Protein AF-A0A2G9T650-F1 (afdb_monomer)

Nearest PDB structures (foldseek):
  7pnv-assembly1_U  TM=9.263E-01  e=3.849E-02  Mus musculus
  7pnu-assembly1_U  TM=9.366E-01  e=4.409E-02  Mus musculus
  8qrk-assembly1_U  TM=9.218E-01  e=8.699E-02  Homo sapiens
  5aj4-assembly1_Ad  TM=8.386E-01  e=3.360E-02  Sus scrofa
  8ir3-assembly1_T  TM=2.720E-01  e=3.652E+00  Homo sapiens

Mean predicted aligned error: 17.11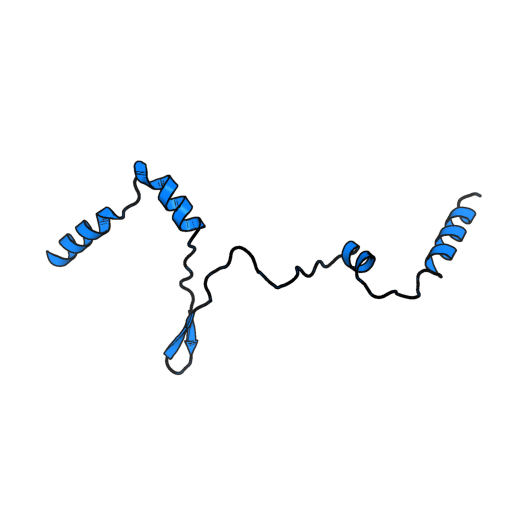 Å

Secondary structure (DSSP, 8-state):
-HHHHHHHHHHGGG---TTTHHHHHHHHHHS-----EEE-TT--EEEPPPPPSS-TTS-----SHHHHHHHS---TTHHHHHHHHHHHHHHTT-

Sequence (94 aa):
LLFKVRDAISRSRDFVNEENLEAKILEALEHPKVYDFAIDRQGKKYYDPAPVKYQEGVPTRQKGRLFDRTLGVPKASELEEDKHSEELSEASKI

Structure (mmCIF, N/CA/C/O backbone):
data_AF-A0A2G9T650-F1
#
_entry.id   AF-A0A2G9T650-F1
#
loop_
_atom_site.group_PDB
_atom_site.id
_atom_site.type_symbol
_atom_site.label_atom_id
_atom_site.label_alt_id
_atom_site.label_comp_id
_atom_site.label_asym_id
_atom_site.label_entity_id
_atom_site.label_seq_id
_atom_site.pdbx_PDB_ins_code
_atom_site.Cartn_x
_atom_site.Cartn_y
_atom_site.Cartn_z
_atom_site.occupancy
_atom_site.B_iso_or_equiv
_atom_site.auth_seq_id
_atom_site.auth_comp_id
_atom_site.auth_asym_id
_atom_site.auth_atom_id
_atom_site.pdbx_PDB_model_num
ATOM 1 N N . LEU A 1 1 ? 21.110 19.257 -4.539 1.00 63.69 1 LEU A N 1
ATOM 2 C CA . LEU A 1 1 ? 20.662 19.208 -3.123 1.00 63.69 1 LEU A CA 1
ATOM 3 C C . LEU A 1 1 ? 19.239 19.742 -2.937 1.00 63.69 1 LEU A C 1
ATOM 5 O O . LEU A 1 1 ? 18.429 19.013 -2.388 1.00 63.69 1 LEU A O 1
ATOM 9 N N . LEU A 1 2 ? 18.896 20.924 -3.468 1.00 78.56 2 LEU A N 1
ATOM 10 C CA . LEU A 1 2 ? 17.551 21.527 -3.355 1.00 78.56 2 LEU A CA 1
ATOM 11 C C . LEU A 1 2 ? 16.381 20.640 -3.832 1.00 78.56 2 LEU A C 1
ATOM 13 O O . LEU A 1 2 ? 15.336 20.632 -3.193 1.00 78.56 2 LEU A O 1
ATOM 17 N N . PHE A 1 3 ? 16.557 19.866 -4.907 1.00 87.12 3 PHE A N 1
ATOM 18 C CA . PHE A 1 3 ? 15.522 18.953 -5.419 1.00 87.12 3 PHE A CA 1
ATOM 19 C C . PHE A 1 3 ? 15.139 17.867 -4.400 1.00 87.12 3 PHE A C 1
ATOM 21 O O . PHE A 1 3 ? 13.973 17.716 -4.063 1.00 87.12 3 PHE A O 1
ATOM 28 N N . LYS A 1 4 ? 16.135 17.207 -3.792 1.00 90.88 4 LYS A N 1
ATOM 29 C CA . LYS A 1 4 ? 15.907 16.168 -2.772 1.00 90.88 4 LYS A CA 1
ATOM 30 C C . LYS A 1 4 ? 15.173 16.701 -1.539 1.00 90.88 4 LYS A C 1
ATOM 32 O O . LYS A 1 4 ? 14.374 15.983 -0.950 1.00 90.88 4 LYS A O 1
ATOM 37 N N . VAL A 1 5 ? 15.454 17.947 -1.150 1.00 93.81 5 VAL A N 1
ATOM 38 C CA . VAL A 1 5 ? 14.784 18.597 -0.014 1.00 93.81 5 VAL A CA 1
ATOM 39 C C . VAL A 1 5 ? 13.315 18.860 -0.344 1.00 93.81 5 VAL A C 1
ATOM 41 O O . VAL A 1 5 ? 12.448 18.557 0.468 1.00 93.81 5 VAL A O 1
ATOM 44 N N . ARG A 1 6 ? 13.017 19.349 -1.553 1.00 94.06 6 ARG A N 1
ATOM 45 C CA . ARG A 1 6 ? 11.633 19.567 -2.003 1.00 94.06 6 ARG A CA 1
ATOM 46 C C . ARG A 1 6 ? 10.836 18.262 -2.067 1.00 94.06 6 ARG A C 1
ATOM 48 O O . ARG A 1 6 ? 9.723 18.225 -1.555 1.00 94.06 6 ARG A O 1
ATOM 55 N N . ASP A 1 7 ? 11.434 17.191 -2.583 1.00 94.50 7 ASP A N 1
ATOM 56 C CA . ASP A 1 7 ? 10.795 15.867 -2.655 1.00 94.50 7 ASP A CA 1
ATOM 57 C C . ASP A 1 7 ? 10.578 15.216 -1.282 1.00 94.50 7 ASP A C 1
ATOM 59 O O . ASP A 1 7 ? 9.712 14.360 -1.101 1.00 94.50 7 ASP A O 1
ATOM 63 N N . ALA A 1 8 ? 11.412 15.544 -0.295 1.00 92.38 8 ALA A N 1
ATOM 64 C CA . ALA A 1 8 ? 11.202 15.087 1.074 1.00 92.38 8 ALA A CA 1
ATOM 65 C C . ALA A 1 8 ? 10.019 15.825 1.720 1.00 92.38 8 ALA A C 1
ATOM 67 O O . ALA A 1 8 ? 9.180 15.185 2.347 1.00 92.38 8 ALA A O 1
ATOM 68 N N . ILE A 1 9 ? 9.915 17.142 1.502 1.00 93.06 9 ILE A N 1
ATOM 69 C CA . ILE A 1 9 ? 8.806 17.971 2.002 1.00 93.06 9 ILE A CA 1
ATOM 70 C C . ILE A 1 9 ? 7.474 17.570 1.354 1.00 93.06 9 ILE A C 1
ATOM 72 O O . ILE A 1 9 ? 6.434 17.604 2.007 1.00 93.06 9 ILE A O 1
ATOM 76 N N . SER A 1 10 ? 7.471 17.177 0.077 1.00 93.62 10 SER A N 1
ATOM 77 C CA . SER A 1 10 ? 6.242 16.684 -0.551 1.00 93.62 10 SER A CA 1
ATOM 78 C C . SER A 1 10 ? 5.785 15.360 0.068 1.00 93.62 10 SER A C 1
ATOM 80 O O . SER A 1 10 ? 4.606 15.225 0.373 1.00 93.62 10 SER A O 1
ATOM 82 N N . ARG A 1 11 ? 6.712 14.424 0.324 1.00 92.62 11 ARG A N 1
ATOM 83 C CA . ARG A 1 11 ? 6.414 13.114 0.934 1.00 92.62 11 ARG A CA 1
ATOM 84 C C . ARG A 1 11 ? 6.034 13.186 2.409 1.00 92.62 11 ARG A C 1
ATOM 86 O O . ARG A 1 11 ? 5.305 12.320 2.876 1.00 92.62 11 ARG A O 1
ATOM 93 N N . SER A 1 12 ? 6.497 14.198 3.144 1.00 92.44 12 SER A N 1
ATOM 94 C CA . SER A 1 12 ? 6.172 14.324 4.570 1.00 92.44 12 SER A CA 1
ATOM 95 C C . SER A 1 12 ? 4.688 14.579 4.832 1.00 92.44 12 SER A C 1
ATOM 97 O O . SER A 1 12 ? 4.234 14.390 5.953 1.00 92.44 12 SER A O 1
ATOM 99 N N . ARG A 1 13 ? 3.927 15.002 3.814 1.00 90.88 13 ARG A N 1
ATOM 100 C CA . ARG A 1 13 ? 2.469 15.173 3.907 1.00 90.88 13 ARG A CA 1
ATOM 101 C C . ARG A 1 13 ? 1.725 13.852 4.095 1.00 90.88 13 ARG A C 1
ATOM 103 O O . ARG A 1 13 ? 0.663 13.855 4.700 1.00 90.88 13 ARG A O 1
ATOM 110 N N . ASP A 1 14 ? 2.302 12.751 3.622 1.00 91.50 14 ASP A N 1
ATOM 111 C CA . ASP A 1 14 ? 1.697 11.419 3.693 1.00 91.50 14 ASP A CA 1
ATOM 112 C C . ASP A 1 14 ? 2.158 10.635 4.933 1.00 91.50 14 ASP A C 1
ATOM 114 O O . ASP A 1 14 ? 1.908 9.433 5.048 1.00 91.50 14 ASP A O 1
ATOM 118 N N . PHE A 1 15 ? 2.884 11.283 5.850 1.00 95.81 15 PHE A N 1
ATOM 119 C CA . PHE A 1 15 ? 3.383 10.630 7.053 1.00 95.81 15 PHE A CA 1
ATOM 120 C C . PHE A 1 15 ? 2.258 10.316 8.032 1.00 95.81 15 PHE A C 1
ATOM 122 O O . PHE A 1 15 ? 1.259 11.029 8.146 1.00 95.81 15 PHE A O 1
ATOM 129 N N . VAL A 1 16 ? 2.460 9.224 8.762 1.00 96.50 16 VAL A N 1
ATOM 130 C CA . VAL A 1 16 ? 1.557 8.818 9.830 1.00 96.50 16 VAL A CA 1
ATOM 131 C C . VAL A 1 16 ? 1.784 9.727 11.039 1.00 96.50 16 VAL A C 1
ATOM 133 O O . VAL A 1 16 ? 2.925 9.938 11.453 1.00 96.50 16 VAL A O 1
ATOM 136 N N . ASN A 1 17 ? 0.704 10.271 11.586 1.00 96.44 17 ASN A N 1
ATOM 137 C CA . ASN A 1 17 ? 0.663 11.084 12.794 1.00 96.44 17 ASN A CA 1
ATOM 138 C C . ASN A 1 17 ? -0.447 10.570 13.729 1.00 96.44 17 ASN A C 1
ATOM 140 O O . ASN A 1 17 ? -1.193 9.660 13.377 1.00 96.44 17 ASN A O 1
ATOM 144 N N . GLU A 1 18 ? -0.553 11.138 14.930 1.00 97.00 18 GLU A N 1
ATOM 145 C CA . GLU A 1 18 ? -1.539 10.697 15.931 1.00 97.00 18 GLU A CA 1
ATOM 146 C C . GLU A 1 18 ? -2.986 10.819 15.429 1.00 97.00 18 GLU A C 1
ATOM 148 O O . GLU A 1 18 ? -3.821 9.977 15.743 1.00 97.00 18 GLU A O 1
ATOM 153 N N . GLU A 1 19 ? -3.267 11.818 14.591 1.00 97.06 19 GLU A N 1
ATOM 154 C CA . GLU A 1 19 ? -4.603 12.083 14.050 1.00 97.06 19 GLU A CA 1
ATOM 155 C C . GLU A 1 19 ? -5.023 11.081 12.960 1.00 97.06 19 GLU A C 1
ATOM 157 O O . GLU A 1 19 ? -6.207 10.778 12.829 1.00 97.06 19 GLU A O 1
ATOM 162 N N . ASN A 1 20 ? -4.077 10.566 12.162 1.00 95.31 20 ASN A N 1
ATOM 163 C CA . ASN A 1 20 ? -4.361 9.683 11.023 1.00 95.31 20 ASN A CA 1
ATOM 164 C C . ASN A 1 20 ? -3.990 8.208 11.259 1.00 95.31 20 ASN A C 1
ATOM 166 O O . ASN A 1 20 ? -4.213 7.377 10.373 1.00 95.31 20 ASN A O 1
ATOM 170 N N . LEU A 1 21 ? -3.447 7.878 12.436 1.00 96.38 21 LEU A N 1
ATOM 171 C CA . LEU A 1 21 ? -2.916 6.556 12.766 1.00 96.38 21 LEU A CA 1
ATOM 172 C C . LEU A 1 21 ? -3.952 5.445 12.571 1.00 96.38 21 LEU A C 1
ATOM 174 O O . LEU A 1 21 ? -3.690 4.476 11.860 1.00 96.38 21 LEU A O 1
ATOM 178 N N . GLU A 1 22 ? -5.132 5.590 13.173 1.00 96.81 22 GLU A N 1
ATOM 179 C CA . GLU A 1 22 ? -6.180 4.564 13.117 1.00 96.81 22 GLU A CA 1
ATOM 180 C C . GLU A 1 22 ? -6.677 4.337 11.687 1.00 96.81 22 GLU A C 1
ATOM 182 O O . GLU A 1 22 ? -6.775 3.196 11.230 1.00 96.81 22 GLU A O 1
ATOM 187 N N . ALA A 1 23 ? -6.910 5.421 10.943 1.00 96.00 23 ALA A N 1
ATOM 188 C CA . ALA A 1 23 ? -7.335 5.349 9.549 1.00 96.00 23 ALA A CA 1
ATOM 189 C C . ALA A 1 23 ? -6.287 4.640 8.673 1.00 96.00 23 ALA A C 1
ATOM 191 O O . ALA A 1 23 ? -6.637 3.790 7.854 1.00 96.00 23 ALA A O 1
ATOM 192 N N . LYS A 1 24 ? -4.996 4.931 8.884 1.00 95.06 24 LYS A N 1
ATOM 193 C CA . LYS A 1 24 ? -3.889 4.296 8.153 1.00 95.06 24 LYS A CA 1
ATOM 194 C C . LYS A 1 24 ? -3.731 2.812 8.482 1.00 95.06 24 LYS A C 1
ATOM 196 O O . LYS A 1 24 ? -3.385 2.033 7.595 1.00 95.06 24 LYS A O 1
ATOM 201 N N . ILE A 1 25 ? -4.001 2.407 9.723 1.00 94.19 25 ILE A N 1
ATOM 202 C CA . ILE A 1 25 ? -4.001 0.991 10.114 1.00 94.19 25 ILE A CA 1
ATOM 203 C C . ILE A 1 25 ? -5.127 0.241 9.394 1.00 94.19 25 ILE A C 1
ATOM 205 O O . ILE A 1 25 ? -4.873 -0.814 8.813 1.00 94.19 25 ILE A O 1
ATOM 209 N N . LEU A 1 26 ? -6.348 0.783 9.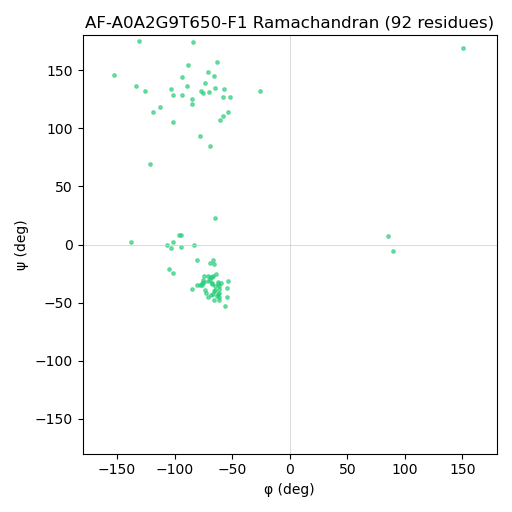388 1.00 94.62 26 LEU A N 1
ATOM 210 C CA . LEU A 1 26 ? -7.481 0.160 8.694 1.00 94.62 26 LEU A CA 1
ATOM 211 C C . LEU A 1 26 ? -7.230 0.051 7.185 1.00 94.62 26 LEU A C 1
ATOM 213 O O . LEU A 1 26 ? -7.396 -1.030 6.622 1.00 94.62 26 LEU A O 1
ATOM 217 N N . GLU A 1 27 ? -6.732 1.120 6.557 1.00 92.50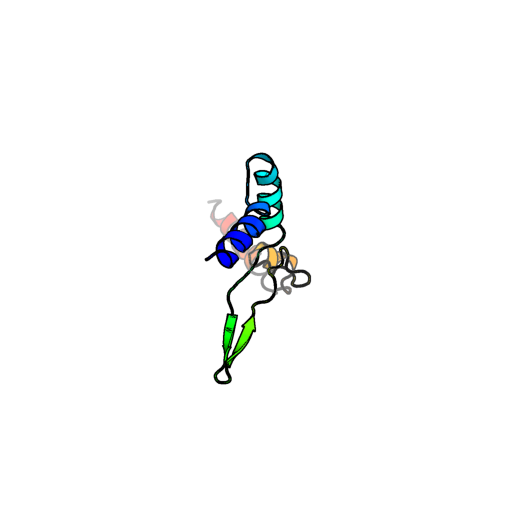 27 GLU A N 1
ATOM 218 C CA . GLU A 1 27 ? -6.343 1.132 5.140 1.00 92.50 27 GLU A CA 1
ATOM 219 C C . GLU A 1 27 ? -5.343 0.006 4.820 1.00 92.50 27 GLU A C 1
ATOM 221 O O . GLU A 1 27 ? -5.515 -0.735 3.851 1.00 92.50 27 GLU A O 1
ATOM 226 N N . ALA A 1 28 ? -4.322 -0.177 5.664 1.00 90.44 28 ALA A N 1
ATOM 227 C CA . ALA A 1 28 ? -3.305 -1.208 5.472 1.00 90.44 28 ALA A CA 1
ATOM 228 C C . ALA A 1 28 ? -3.853 -2.640 5.622 1.00 90.44 28 ALA A C 1
ATOM 230 O O . ALA A 1 28 ? -3.388 -3.553 4.938 1.00 90.44 28 ALA A O 1
ATOM 231 N N . LEU A 1 29 ? -4.840 -2.845 6.500 1.00 88.38 29 LEU A N 1
ATOM 232 C CA . LEU A 1 29 ? -5.505 -4.139 6.686 1.00 88.38 29 LEU A CA 1
ATOM 233 C C . LEU A 1 29 ? -6.480 -4.466 5.547 1.00 88.38 29 LEU A C 1
ATOM 235 O O . LEU A 1 29 ? -6.712 -5.637 5.235 1.00 88.38 29 LEU A O 1
ATOM 239 N N . GLU A 1 30 ? -7.079 -3.450 4.932 1.00 89.25 30 GLU A N 1
ATOM 240 C CA . GLU A 1 30 ? -7.986 -3.617 3.796 1.00 89.25 30 GLU A CA 1
ATOM 241 C C . GLU A 1 30 ? -7.250 -3.814 2.474 1.00 89.25 30 GLU A C 1
ATOM 243 O O . GLU A 1 30 ? -7.699 -4.609 1.645 1.00 89.25 30 GLU A O 1
ATOM 248 N N . HIS A 1 31 ? -6.102 -3.157 2.304 1.00 88.38 31 HIS A N 1
ATOM 249 C CA . HIS A 1 31 ? -5.323 -3.165 1.071 1.00 88.38 31 HIS A CA 1
ATOM 250 C C . HIS A 1 31 ? -3.896 -3.697 1.289 1.00 88.38 31 HIS A C 1
ATOM 252 O O . HIS A 1 31 ? -2.922 -2.944 1.171 1.00 88.38 31 HIS A O 1
ATOM 258 N N . PRO A 1 32 ? -3.731 -5.006 1.567 1.00 87.12 32 PRO A N 1
ATOM 259 C CA . PRO A 1 32 ? -2.412 -5.604 1.700 1.00 87.12 32 PRO A CA 1
ATOM 260 C C . PRO A 1 32 ? -1.664 -5.550 0.364 1.00 87.12 32 PRO A C 1
ATOM 262 O O . PRO A 1 32 ? -2.202 -5.893 -0.691 1.00 87.12 32 PRO A O 1
ATOM 265 N N . LYS A 1 33 ? -0.392 -5.152 0.408 1.00 85.94 33 LYS A N 1
ATOM 266 C CA . LYS A 1 33 ? 0.463 -5.055 -0.777 1.00 85.94 33 LYS A CA 1
ATOM 267 C C . LYS A 1 33 ? 1.576 -6.095 -0.726 1.00 85.94 33 LYS A C 1
ATOM 269 O O . LYS A 1 33 ? 2.417 -6.057 0.167 1.00 85.94 33 LYS A O 1
ATOM 274 N N . VAL A 1 34 ? 1.583 -6.995 -1.706 1.00 85.94 34 VAL A N 1
ATOM 275 C CA . VAL A 1 34 ? 2.626 -8.012 -1.896 1.00 85.94 34 VAL A CA 1
ATOM 276 C C . VAL A 1 34 ? 3.668 -7.466 -2.865 1.00 85.94 34 VAL A C 1
ATOM 278 O O . VAL A 1 34 ? 3.326 -6.951 -3.930 1.00 85.94 34 VAL A O 1
ATOM 281 N N . TYR A 1 35 ? 4.939 -7.534 -2.476 1.00 87.12 35 TYR A N 1
ATOM 282 C CA . TYR A 1 35 ? 6.064 -7.076 -3.299 1.00 87.12 35 TYR A CA 1
ATOM 283 C C . TYR A 1 35 ? 6.824 -8.222 -3.965 1.00 87.12 35 TYR A C 1
ATOM 285 O O . TYR A 1 35 ? 7.752 -7.961 -4.730 1.00 87.12 35 TYR A O 1
ATOM 293 N N . ASP A 1 36 ? 6.433 -9.461 -3.687 1.00 87.88 36 ASP A N 1
ATOM 294 C CA . ASP A 1 36 ? 7.085 -10.650 -4.209 1.00 87.88 36 ASP A CA 1
ATOM 295 C C . ASP A 1 36 ? 6.754 -10.842 -5.692 1.00 87.88 36 ASP A C 1
ATOM 297 O O . ASP A 1 36 ? 5.636 -10.601 -6.159 1.00 87.88 36 ASP A O 1
ATOM 301 N N . PHE A 1 37 ? 7.768 -11.234 -6.461 1.00 92.31 37 PHE A N 1
ATOM 302 C CA . PHE A 1 37 ? 7.622 -11.584 -7.866 1.00 92.31 37 PHE A CA 1
ATOM 303 C C . PHE A 1 37 ? 8.697 -12.587 -8.282 1.00 92.31 37 PHE A C 1
ATOM 305 O O . PHE A 1 37 ? 9.843 -12.524 -7.835 1.00 92.31 37 PHE A O 1
ATOM 312 N N . ALA A 1 38 ? 8.338 -13.484 -9.193 1.00 92.50 38 ALA A N 1
ATOM 313 C CA . ALA A 1 38 ? 9.286 -14.342 -9.888 1.00 92.50 38 ALA A CA 1
ATOM 314 C C . ALA A 1 38 ? 9.813 -13.647 -11.153 1.00 92.50 38 ALA A C 1
ATOM 316 O O . ALA A 1 38 ? 9.146 -12.786 -11.731 1.00 92.50 38 ALA A O 1
ATOM 317 N N . ILE A 1 39 ? 11.008 -14.028 -11.606 1.00 95.12 39 ILE A N 1
ATOM 318 C CA . ILE A 1 39 ? 11.610 -13.537 -12.853 1.00 95.12 39 ILE A CA 1
ATOM 319 C C . ILE A 1 39 ? 11.990 -14.742 -13.711 1.00 95.12 39 ILE A C 1
ATOM 321 O O . ILE A 1 39 ? 12.620 -15.675 -13.213 1.00 95.12 39 ILE A O 1
ATOM 325 N N . ASP A 1 40 ? 11.628 -14.730 -14.994 1.00 94.75 40 ASP A N 1
ATOM 326 C CA . ASP A 1 40 ? 12.090 -15.752 -15.936 1.00 94.75 40 ASP A CA 1
ATOM 327 C C . ASP A 1 40 ? 13.476 -15.440 -16.533 1.00 94.75 40 ASP A C 1
ATOM 329 O O . ASP A 1 40 ? 14.066 -14.379 -16.331 1.00 94.75 40 ASP A O 1
ATOM 333 N N . ARG A 1 41 ? 14.020 -16.380 -17.315 1.00 94.00 41 ARG A N 1
ATOM 334 C CA . ARG A 1 41 ? 15.339 -16.228 -17.961 1.00 94.00 41 ARG A CA 1
ATOM 335 C C . ARG A 1 41 ? 15.376 -15.123 -19.027 1.00 94.00 41 ARG A C 1
ATOM 337 O O . ARG A 1 41 ? 16.462 -14.757 -19.463 1.00 94.00 41 ARG A O 1
ATOM 344 N N . GLN A 1 42 ? 14.218 -14.621 -19.455 1.00 95.19 42 GLN A N 1
ATOM 345 C CA . GLN A 1 42 ? 14.077 -13.503 -20.392 1.00 95.19 42 GLN A CA 1
ATOM 346 C C . GLN A 1 42 ? 13.913 -12.161 -19.654 1.00 95.19 42 GLN A C 1
ATOM 348 O O . GLN A 1 4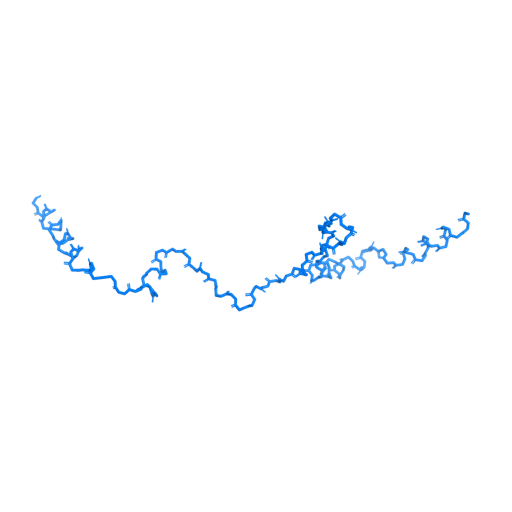2 ? 13.840 -11.114 -20.293 1.00 95.19 42 GLN A O 1
ATOM 353 N N . GLY A 1 43 ? 13.883 -12.177 -18.315 1.00 92.94 43 GLY A N 1
ATOM 354 C CA . GLY A 1 43 ? 13.739 -10.994 -17.470 1.00 92.94 43 GLY A CA 1
ATOM 355 C C . GLY A 1 43 ? 12.291 -10.553 -17.236 1.00 92.94 43 GLY A C 1
ATOM 356 O O . GL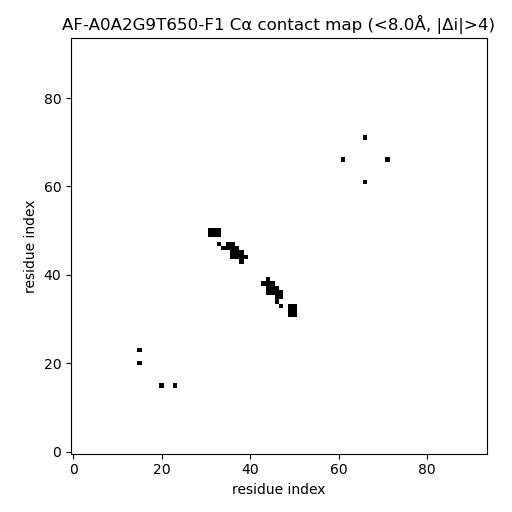Y A 1 43 ? 12.071 -9.492 -16.648 1.00 92.94 43 GLY A O 1
ATOM 357 N N . LYS A 1 44 ? 11.290 -11.329 -17.668 1.00 94.12 44 LYS A N 1
ATOM 358 C CA . LYS A 1 44 ? 9.880 -11.006 -17.441 1.00 94.12 44 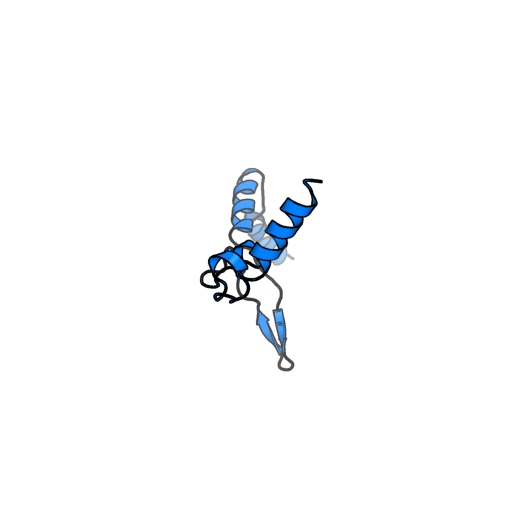LYS A CA 1
ATOM 359 C C . LYS A 1 44 ? 9.493 -11.336 -16.003 1.00 94.12 44 LYS A C 1
ATOM 361 O O . LYS A 1 44 ? 9.786 -12.416 -15.491 1.00 94.12 44 LYS A O 1
ATOM 366 N N . LYS A 1 45 ? 8.821 -10.375 -15.368 1.00 93.50 45 LYS A N 1
ATOM 367 C CA . LYS A 1 45 ? 8.351 -10.465 -13.984 1.00 93.50 45 LYS A CA 1
ATOM 368 C C . LYS A 1 45 ? 6.953 -11.071 -13.927 1.00 93.50 45 LYS A C 1
ATOM 370 O O . LYS A 1 45 ? 6.080 -10.681 -14.704 1.00 93.50 45 LYS A O 1
ATOM 375 N N . TYR A 1 46 ? 6.749 -11.973 -12.980 1.00 89.56 46 TYR A N 1
ATOM 376 C CA . TYR A 1 46 ? 5.466 -12.583 -12.656 1.00 89.56 46 TYR A CA 1
ATOM 377 C C . TYR A 1 46 ? 5.141 -12.229 -11.214 1.00 89.56 46 TYR A C 1
ATOM 379 O O . TYR A 1 46 ? 5.870 -12.618 -10.307 1.00 89.56 46 TYR A O 1
ATOM 387 N N . TYR A 1 47 ? 4.086 -11.447 -11.028 1.00 88.50 47 TYR A N 1
ATOM 388 C CA . TYR A 1 47 ? 3.629 -11.009 -9.717 1.00 88.50 47 TYR A CA 1
ATOM 389 C C . TYR A 1 47 ? 2.568 -11.967 -9.203 1.00 88.50 47 TYR A C 1
ATOM 391 O O . TYR A 1 47 ? 1.740 -12.445 -9.986 1.00 88.50 47 TYR A O 1
ATOM 399 N N . ASP A 1 48 ? 2.572 -12.198 -7.897 1.00 82.62 48 ASP A N 1
ATOM 400 C CA . ASP A 1 48 ? 1.473 -12.908 -7.264 1.00 82.62 48 ASP A CA 1
ATOM 401 C C . ASP A 1 48 ? 0.181 -12.079 -7.364 1.00 82.62 48 ASP A C 1
ATOM 403 O O . ASP A 1 48 ? 0.220 -10.840 -7.335 1.00 82.62 48 ASP A O 1
ATOM 407 N N . PRO A 1 49 ? -0.982 -12.735 -7.524 1.00 81.88 49 PRO A N 1
ATOM 408 C CA . PRO A 1 49 ? -2.259 -12.039 -7.530 1.00 81.88 49 PRO A CA 1
ATOM 409 C C . PRO A 1 49 ? -2.518 -11.361 -6.178 1.00 81.88 49 PRO A C 1
ATOM 411 O O . PRO A 1 49 ? -1.986 -11.767 -5.144 1.00 81.88 49 PRO A O 1
ATOM 414 N N . ALA A 1 50 ? -3.367 -10.330 -6.183 1.00 78.19 50 ALA A N 1
ATOM 415 C CA . ALA A 1 50 ? -3.719 -9.614 -4.962 1.00 78.19 50 ALA A CA 1
ATOM 416 C C . ALA A 1 50 ? -4.299 -10.582 -3.907 1.00 78.19 50 ALA A C 1
ATOM 418 O O . ALA A 1 50 ? -5.162 -11.396 -4.251 1.00 78.19 50 ALA A O 1
ATOM 419 N N . PRO A 1 51 ? -3.864 -10.502 -2.634 1.00 74.81 51 PRO A N 1
ATOM 420 C CA . PRO A 1 51 ? -4.416 -11.331 -1.571 1.00 74.81 51 PRO A CA 1
ATOM 421 C C . PRO A 1 51 ? -5.922 -11.103 -1.440 1.00 74.81 51 PRO A C 1
ATOM 423 O O . PRO A 1 51 ? -6.374 -9.969 -1.283 1.00 74.81 51 PRO A O 1
ATOM 426 N N . VAL A 1 52 ? -6.701 -12.181 -1.479 1.00 71.19 52 VAL A N 1
ATOM 427 C CA . VAL A 1 52 ? -8.156 -12.121 -1.304 1.00 71.19 52 VAL A CA 1
ATOM 428 C C . VAL A 1 52 ? -8.502 -12.585 0.108 1.00 71.19 52 VAL A C 1
ATOM 430 O O . VAL A 1 52 ? -8.001 -13.612 0.561 1.00 71.19 52 VAL A O 1
ATOM 433 N N . LYS A 1 53 ? -9.370 -11.839 0.807 1.00 66.44 53 LYS A N 1
ATOM 434 C CA . LYS A 1 53 ? -9.815 -12.178 2.174 1.00 66.44 53 LYS A CA 1
ATOM 435 C C . LYS A 1 53 ? -10.569 -13.516 2.237 1.00 66.44 53 LYS A C 1
ATOM 437 O O . LYS A 1 53 ? -10.453 -14.228 3.229 1.00 66.44 53 LYS A O 1
ATOM 442 N N . TYR A 1 54 ? -11.302 -13.867 1.179 1.00 66.50 54 TYR A N 1
ATOM 443 C CA . TYR A 1 54 ? -12.067 -15.110 1.065 1.00 66.50 54 TYR A CA 1
ATOM 444 C C . TYR A 1 54 ? -11.811 -15.762 -0.297 1.00 66.50 54 TYR A C 1
ATOM 446 O O . TYR A 1 54 ? -11.823 -15.085 -1.321 1.00 66.50 54 TYR A O 1
ATOM 454 N N . GLN A 1 55 ? -11.600 -17.078 -0.333 1.00 64.19 55 GLN A N 1
ATOM 455 C CA . GLN A 1 55 ? -11.624 -17.821 -1.594 1.00 64.19 55 GLN A CA 1
ATOM 456 C C . GLN A 1 55 ? -13.083 -18.032 -2.005 1.00 64.19 55 GLN A C 1
ATOM 458 O O . GLN A 1 55 ? -13.731 -18.980 -1.565 1.00 64.19 55 GLN A O 1
ATOM 463 N N . GLU A 1 56 ? -13.626 -17.135 -2.823 1.00 62.38 56 GLU A N 1
ATOM 464 C CA . GLU A 1 56 ? -14.949 -17.337 -3.411 1.00 62.38 56 GLU A CA 1
ATOM 465 C C . GLU A 1 56 ? -14.892 -18.468 -4.452 1.00 62.38 56 GLU A C 1
ATOM 467 O O . GLU A 1 56 ? -14.011 -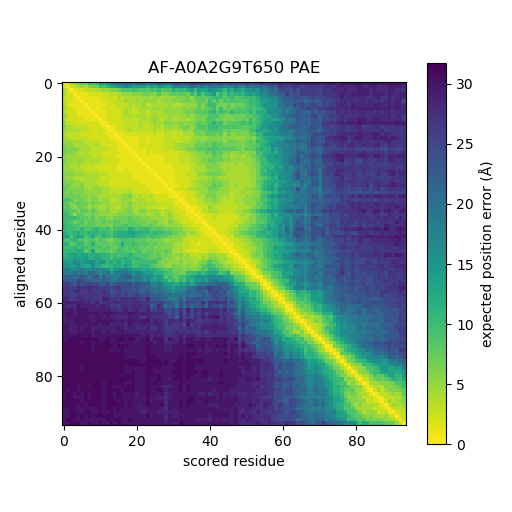18.508 -5.310 1.00 62.38 56 GLU A O 1
ATOM 472 N N . GLY A 1 57 ? -15.825 -19.419 -4.365 1.00 62.16 57 GLY A N 1
ATOM 473 C CA . GLY A 1 57 ? -16.016 -20.455 -5.387 1.00 62.16 57 GLY A CA 1
ATOM 474 C C . GLY A 1 57 ? -15.211 -21.749 -5.224 1.00 62.16 57 GLY A C 1
ATOM 475 O O . GLY A 1 57 ? -15.470 -22.694 -5.968 1.00 62.16 57 GLY A O 1
ATOM 476 N N . VAL A 1 58 ? -14.302 -21.861 -4.248 1.00 60.81 58 VAL A N 1
ATOM 477 C CA . VAL A 1 58 ? -13.723 -23.160 -3.862 1.00 60.81 58 VAL A CA 1
ATOM 478 C C . VAL A 1 58 ? -14.431 -23.623 -2.592 1.00 60.81 58 VAL A C 1
ATOM 480 O O . VAL A 1 58 ? -14.162 -23.068 -1.526 1.00 60.81 58 VAL A O 1
ATOM 483 N N . PRO A 1 59 ? -15.343 -24.616 -2.665 1.00 63.91 59 PRO A N 1
ATOM 484 C CA . PRO A 1 59 ? -15.934 -25.193 -1.469 1.00 63.91 59 PRO A CA 1
ATOM 485 C C . PRO A 1 59 ? -14.807 -25.606 -0.533 1.00 63.91 59 PRO A C 1
ATOM 487 O O . PRO A 1 59 ? -13.880 -26.314 -0.946 1.00 63.91 59 PRO A O 1
ATOM 490 N N . THR A 1 60 ? -14.867 -25.152 0.717 1.00 62.28 60 THR A N 1
ATOM 491 C CA . THR A 1 60 ? -13.947 -25.619 1.746 1.00 62.28 60 THR A CA 1
ATOM 492 C C . THR A 1 60 ? -14.026 -27.139 1.751 1.00 62.28 60 THR A C 1
ATOM 494 O O . THR A 1 60 ? -15.070 -27.729 2.026 1.00 62.28 60 THR A O 1
ATOM 497 N N . ARG A 1 61 ? -12.926 -27.804 1.379 1.00 63.56 61 ARG A N 1
ATOM 498 C CA . ARG A 1 61 ? -12.827 -29.255 1.524 1.00 63.56 61 ARG A CA 1
ATOM 499 C C . ARG A 1 61 ? -12.744 -29.532 3.015 1.00 63.56 61 ARG A C 1
ATOM 501 O O . ARG A 1 61 ? -11.650 -29.626 3.567 1.00 63.56 61 ARG A O 1
ATOM 508 N N . GLN A 1 62 ? -13.895 -29.605 3.674 1.00 66.69 62 GLN A N 1
ATOM 509 C CA . GLN A 1 62 ? -13.982 -30.051 5.049 1.00 66.69 62 GLN A CA 1
ATOM 510 C C . GLN A 1 62 ? -13.440 -31.482 5.066 1.00 66.69 62 GLN A C 1
ATOM 512 O O . GLN A 1 62 ? -14.043 -32.392 4.514 1.00 66.69 62 GLN A O 1
ATOM 517 N N . LYS A 1 63 ? -12.243 -31.682 5.614 1.00 69.06 63 LYS A N 1
ATOM 518 C CA . LYS A 1 63 ? -11.699 -33.019 5.851 1.00 69.06 63 LYS A CA 1
ATOM 519 C C . LYS A 1 63 ? -11.888 -33.348 7.323 1.00 69.06 63 LYS A C 1
ATOM 521 O O . LYS A 1 63 ? -11.529 -32.550 8.182 1.00 69.06 63 LYS A O 1
ATOM 526 N N . GLY A 1 64 ? -12.464 -34.512 7.606 1.00 63.72 64 GLY A N 1
ATOM 527 C CA . GLY A 1 64 ? -12.708 -34.993 8.964 1.00 63.72 64 GLY A CA 1
ATOM 528 C C . GLY A 1 64 ? -13.930 -35.904 9.045 1.00 63.72 64 GLY A C 1
ATOM 529 O O . GLY A 1 64 ? -14.725 -35.968 8.110 1.00 63.72 64 GLY A O 1
ATOM 530 N N . ARG A 1 65 ? -14.105 -36.573 10.192 1.00 62.31 65 ARG A N 1
ATOM 531 C CA . ARG A 1 65 ? -15.158 -37.587 10.416 1.00 62.31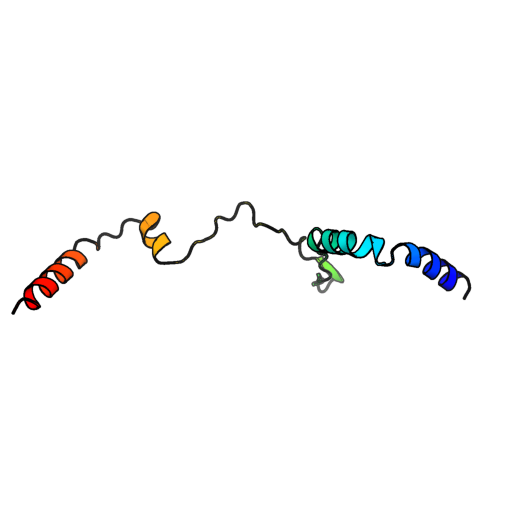 65 ARG A CA 1
ATOM 532 C C . ARG A 1 65 ? -16.577 -37.106 10.092 1.00 62.31 65 ARG A C 1
ATOM 534 O O . ARG A 1 65 ? -17.413 -37.904 9.688 1.00 62.31 65 ARG A O 1
ATOM 541 N N . LEU A 1 66 ? -16.855 -35.813 10.284 1.00 58.88 66 LEU A N 1
ATOM 542 C CA . LEU A 1 66 ? -18.177 -35.247 10.010 1.00 58.88 66 LEU A CA 1
ATOM 543 C C . LEU A 1 66 ? -18.476 -35.171 8.502 1.00 58.88 66 LEU A C 1
ATOM 545 O O . LEU A 1 66 ? -19.626 -35.333 8.122 1.00 58.88 66 LEU A O 1
ATOM 549 N N . PHE A 1 67 ? -17.456 -34.980 7.657 1.00 60.81 67 PHE A N 1
ATOM 550 C CA . PHE A 1 67 ? -17.604 -34.941 6.197 1.00 60.81 67 PHE A CA 1
ATOM 551 C C . PHE A 1 67 ? -17.858 -36.336 5.609 1.00 60.81 67 PHE A C 1
ATOM 553 O O . PHE A 1 67 ? -18.710 -36.484 4.735 1.00 60.81 67 PHE A O 1
ATOM 560 N N . ASP A 1 68 ? -17.187 -37.365 6.144 1.00 59.31 68 ASP A N 1
ATOM 561 C CA . ASP A 1 68 ? -17.408 -38.762 5.740 1.00 59.31 68 ASP A CA 1
ATOM 562 C C . ASP A 1 68 ? -18.843 -39.225 6.036 1.00 59.31 68 ASP A C 1
ATOM 564 O O . ASP A 1 68 ? -19.404 -39.993 5.261 1.00 59.31 68 ASP A O 1
ATOM 568 N N . ARG A 1 69 ? -19.456 -38.725 7.122 1.00 58.62 69 ARG A N 1
ATOM 569 C CA . ARG A 1 69 ? -20.833 -39.073 7.514 1.00 58.62 69 ARG A CA 1
ATOM 570 C C . ARG A 1 69 ? -21.918 -38.392 6.688 1.00 58.62 69 ARG A C 1
ATOM 572 O O . ARG A 1 69 ? -22.984 -38.970 6.524 1.00 58.62 69 ARG A O 1
ATOM 579 N N . THR A 1 70 ? -21.708 -37.153 6.245 1.00 58.81 70 THR A N 1
ATOM 580 C CA . THR A 1 70 ? -22.802 -36.354 5.667 1.00 58.81 70 THR A CA 1
ATOM 581 C C . THR A 1 70 ? -22.799 -36.300 4.147 1.00 58.81 70 THR A C 1
ATOM 583 O O . THR A 1 70 ? -23.856 -36.073 3.566 1.00 58.81 70 THR A O 1
ATOM 586 N N . LEU A 1 71 ? -21.651 -36.498 3.490 1.00 58.44 71 LEU A N 1
ATOM 587 C CA . LEU A 1 71 ? -21.529 -36.338 2.033 1.00 58.44 71 LEU A CA 1
ATOM 588 C C . LEU A 1 71 ? -20.688 -37.438 1.353 1.00 58.44 71 LEU A C 1
ATOM 590 O O . LEU A 1 71 ? -20.480 -37.391 0.140 1.00 58.44 71 LEU A O 1
ATOM 594 N N . GLY A 1 72 ? -20.200 -38.427 2.108 1.00 51.22 72 GLY A N 1
ATOM 595 C CA . GLY A 1 72 ? -19.450 -39.568 1.590 1.00 51.22 72 GLY A CA 1
ATOM 596 C C . GLY A 1 72 ? -20.374 -40.682 1.100 1.00 51.22 72 GLY A C 1
ATOM 597 O O . GLY A 1 72 ? -21.224 -41.153 1.842 1.00 51.22 72 GLY A O 1
ATOM 598 N N . VAL A 1 73 ? -20.189 -41.085 -0.160 1.00 60.06 73 VAL A N 1
ATOM 599 C CA . VAL A 1 73 ? -20.783 -42.250 -0.847 1.00 60.06 73 VAL A CA 1
ATOM 600 C C . VAL A 1 73 ? -21.173 -43.385 0.122 1.00 60.06 73 VAL A C 1
ATOM 602 O O . VAL A 1 73 ? -20.318 -43.776 0.921 1.00 60.06 73 VAL A O 1
ATOM 605 N N . PRO A 1 74 ? -22.393 -43.963 0.032 1.00 49.41 74 PRO A N 1
ATOM 606 C CA . PRO A 1 74 ? -22.835 -45.013 0.947 1.00 49.41 74 PRO A CA 1
ATOM 607 C C . PRO A 1 74 ? -21.866 -46.198 0.886 1.00 49.41 74 PRO A C 1
ATOM 609 O O . PRO A 1 74 ? -21.777 -46.898 -0.125 1.00 49.41 74 PRO A O 1
ATOM 612 N N . LYS A 1 75 ? -21.102 -46.409 1.961 1.00 52.06 75 LYS A N 1
ATOM 613 C CA . LYS A 1 75 ? -20.299 -47.618 2.131 1.00 52.06 75 LYS A CA 1
ATOM 614 C C . LYS A 1 75 ? -21.194 -48.688 2.735 1.00 52.06 75 LYS A C 1
ATOM 616 O O . LYS A 1 75 ? -21.715 -48.525 3.828 1.00 52.06 75 LYS A O 1
ATOM 621 N N . ALA A 1 76 ? -21.319 -49.800 2.020 1.00 51.88 76 ALA A N 1
ATOM 622 C CA . ALA A 1 76 ? -22.092 -50.987 2.379 1.00 51.88 76 ALA A CA 1
ATOM 623 C C . ALA A 1 76 ? -21.575 -51.752 3.626 1.00 51.88 76 ALA A C 1
ATOM 625 O O . ALA A 1 76 ? -21.819 -52.947 3.748 1.00 51.88 76 ALA A O 1
ATOM 626 N N . SER A 1 77 ? -20.833 -51.103 4.530 1.00 50.91 77 SER A N 1
ATOM 627 C CA . SER A 1 77 ? -20.197 -51.729 5.698 1.00 50.91 77 SER A CA 1
ATOM 628 C C . SER A 1 77 ? -20.944 -51.510 7.018 1.00 50.91 77 SER A C 1
ATOM 630 O O . SER A 1 77 ? -20.476 -51.982 8.046 1.00 50.91 77 SER A O 1
ATOM 632 N N . GLU A 1 78 ? -22.099 -50.838 7.013 1.00 50.47 78 GLU A N 1
ATOM 633 C CA . GLU A 1 78 ? -22.891 -50.594 8.234 1.00 50.47 78 GLU A CA 1
ATOM 634 C C . GLU A 1 78 ? -23.530 -51.873 8.815 1.00 50.47 78 GLU A C 1
ATOM 636 O O . GLU A 1 78 ? -23.888 -51.900 9.982 1.00 50.47 78 GLU A O 1
ATOM 641 N N . LEU A 1 79 ? -23.605 -52.977 8.060 1.00 51.09 79 LEU A N 1
ATOM 642 C CA . LEU A 1 79 ? -24.216 -54.229 8.541 1.00 51.09 79 LEU A CA 1
ATOM 643 C C . LEU A 1 79 ? -23.309 -55.094 9.437 1.00 51.09 79 LEU A C 1
ATOM 645 O O . LEU A 1 79 ? -23.803 -56.038 10.057 1.00 51.09 79 LEU A O 1
ATOM 649 N N . GLU A 1 80 ? -22.004 -54.815 9.490 1.00 49.72 80 GLU A N 1
ATOM 650 C CA . GLU A 1 80 ? -21.036 -55.624 10.255 1.00 49.72 80 GLU A CA 1
ATOM 651 C C . GLU A 1 80 ? -20.580 -54.945 11.559 1.00 49.72 80 GLU A C 1
ATOM 653 O O . GLU A 1 80 ? -20.147 -55.627 12.486 1.00 49.72 80 GLU A O 1
ATOM 658 N N . GLU A 1 81 ? -20.706 -53.617 11.674 1.00 51.12 81 GLU A N 1
ATOM 659 C CA . GLU A 1 81 ? -20.327 -52.885 12.895 1.00 51.12 81 GLU A CA 1
ATOM 660 C C . GLU A 1 81 ? -21.390 -53.010 14.000 1.00 51.12 81 GLU A C 1
ATOM 662 O O . GLU A 1 81 ? -21.038 -53.157 15.175 1.00 51.12 81 GLU A O 1
ATOM 667 N N . ASP A 1 82 ? -22.675 -53.058 13.634 1.00 53.56 82 ASP A N 1
ATOM 668 C CA . ASP A 1 82 ? -23.769 -53.178 14.605 1.00 53.56 82 ASP A CA 1
ATOM 669 C C . ASP A 1 82 ? -23.719 -54.523 15.351 1.00 53.56 82 ASP A C 1
ATOM 671 O O . ASP A 1 82 ? -23.846 -54.556 16.577 1.00 53.56 82 ASP A O 1
ATOM 675 N N . LYS A 1 83 ? -23.384 -55.622 14.660 1.00 52.59 83 LYS A N 1
ATOM 676 C CA . LYS A 1 83 ? -23.275 -56.963 15.267 1.00 52.59 83 LYS A CA 1
ATOM 677 C C . LYS A 1 83 ? -22.143 -57.067 16.289 1.00 52.59 83 LYS A C 1
ATOM 679 O O . LYS A 1 83 ? -22.315 -57.657 17.352 1.00 52.59 83 LYS A O 1
ATOM 684 N N . HIS A 1 84 ? -20.996 -56.449 16.003 1.00 50.09 84 HIS A N 1
ATOM 685 C CA . HIS A 1 84 ? -19.852 -56.461 16.917 1.00 50.09 84 HIS A CA 1
ATOM 686 C C . HIS A 1 84 ? -20.128 -55.625 18.183 1.00 50.09 84 HIS A C 1
ATOM 688 O O . HIS A 1 84 ? -19.576 -55.895 19.253 1.00 50.09 84 HIS A O 1
ATOM 694 N N . SER A 1 85 ? -20.982 -54.603 18.085 1.00 53.94 85 SER A N 1
ATOM 695 C CA . SER A 1 85 ? -21.359 -53.768 19.230 1.00 53.94 85 SER A CA 1
ATOM 696 C C . SER A 1 85 ? -22.360 -54.458 20.170 1.00 53.94 85 SER A C 1
ATOM 698 O O . SER A 1 85 ? -22.260 -54.299 21.390 1.00 53.94 85 SER A O 1
ATOM 700 N N . GLU A 1 86 ? -23.253 -55.293 19.630 1.00 57.34 86 GLU A N 1
ATOM 701 C CA . GLU A 1 86 ? -24.208 -56.086 20.412 1.00 57.34 86 GLU A CA 1
ATOM 702 C C . GLU A 1 86 ? -23.513 -57.216 21.190 1.00 57.34 86 GLU A C 1
ATOM 704 O O . GLU A 1 86 ? -23.729 -57.329 22.401 1.00 57.34 86 GLU A O 1
ATOM 709 N N . GLU A 1 87 ? -22.594 -57.958 20.559 1.00 56.50 87 GLU A N 1
ATOM 710 C CA . GLU A 1 87 ? -21.839 -59.052 21.200 1.00 56.50 87 GLU A CA 1
ATOM 711 C C . GLU A 1 87 ? -20.978 -58.569 22.385 1.00 56.50 87 GLU A C 1
ATOM 713 O O . GLU A 1 87 ? -20.913 -59.219 23.432 1.00 56.50 87 GLU A O 1
ATOM 718 N N . LEU A 1 88 ? -20.362 -57.386 22.270 1.00 56.44 88 LEU A N 1
ATOM 719 C CA . LEU A 1 88 ? -19.585 -56.778 23.360 1.00 56.44 88 LEU A CA 1
ATOM 720 C C . LEU A 1 88 ? -20.468 -56.321 24.533 1.00 56.44 88 LEU A C 1
ATOM 722 O O . LEU A 1 88 ? -20.027 -56.338 25.684 1.00 56.44 88 LEU A O 1
ATOM 726 N N . SER A 1 89 ? -21.715 -55.925 24.258 1.00 55.09 89 SER A N 1
ATOM 727 C CA . SER A 1 89 ? -22.674 -55.513 25.290 1.00 55.09 89 SER A CA 1
ATOM 728 C C . SER A 1 89 ? -23.234 -56.698 26.086 1.00 55.09 89 SER A C 1
ATOM 730 O O . SER A 1 89 ? -23.604 -56.548 27.253 1.00 55.09 89 SER A O 1
ATOM 732 N N . GLU A 1 90 ? -23.278 -57.876 25.464 1.00 59.28 90 GLU A N 1
ATOM 733 C CA . GLU A 1 90 ? -23.785 -59.111 26.056 1.00 59.28 90 GLU A CA 1
ATOM 734 C C . GLU A 1 90 ? -22.694 -59.829 26.865 1.00 59.28 90 GLU A C 1
ATOM 736 O O . GLU A 1 90 ? -22.947 -60.269 27.986 1.00 59.28 90 GLU A O 1
ATOM 741 N N . ALA A 1 91 ? -21.447 -59.816 26.378 1.00 57.81 91 ALA A N 1
ATOM 742 C CA . ALA A 1 91 ? -20.282 -60.333 27.100 1.00 57.81 91 ALA A CA 1
ATOM 743 C C . ALA A 1 91 ? -19.961 -59.554 28.392 1.00 57.81 91 ALA A C 1
ATOM 745 O O . ALA A 1 91 ? -19.381 -60.111 29.320 1.00 57.81 91 ALA A O 1
ATOM 746 N N . SER A 1 92 ? -20.355 -58.279 28.479 1.00 60.72 92 SER A N 1
ATOM 747 C CA . SER A 1 92 ? -20.138 -57.440 29.666 1.00 60.72 92 SER A CA 1
ATOM 748 C C . SER A 1 92 ? -21.197 -57.627 30.768 1.00 60.72 92 SER A C 1
ATOM 750 O O . SER A 1 92 ? -21.117 -56.949 31.795 1.00 60.72 92 SER A O 1
ATOM 752 N N . LYS A 1 93 ? -22.204 -58.492 30.566 1.00 62.56 93 LYS A N 1
ATOM 753 C CA . LYS A 1 93 ? -23.287 -58.758 31.535 1.00 62.56 93 LYS A CA 1
ATOM 754 C C . LYS A 1 93 ? -23.055 -59.993 32.422 1.00 62.56 93 LYS A C 1
ATOM 756 O O . LYS A 1 93 ? -23.975 -60.367 33.149 1.00 62.56 93 LYS A O 1
ATOM 761 N N . ILE A 1 94 ? -21.868 -60.605 32.382 1.00 49.44 94 ILE A N 1
ATOM 762 C CA . ILE A 1 94 ? -21.469 -61.727 33.255 1.00 49.44 94 ILE A CA 1
ATOM 763 C C . ILE A 1 94 ? -20.473 -61.242 34.305 1.00 49.44 94 ILE A C 1
ATOM 765 O O . ILE A 1 94 ? -19.483 -60.586 33.912 1.00 49.44 94 ILE A O 1
#

Solvent-accessible surface area (backbone atoms only — not comparable to full-atom values): 6308 Å² total; per-residue (Å²): 112,70,65,64,52,54,56,49,60,62,53,58,73,76,54,83,44,90,90,46,40,68,63,51,50,52,49,49,72,74,57,67,81,83,85,65,64,51,68,50,97,87,67,52,76,46,66,70,76,80,84,66,98,64,76,80,90,59,76,79,80,69,80,53,77,69,42,55,73,73,75,44,76,92,66,92,61,68,78,61,56,58,56,58,56,51,55,56,59,56,66,69,74,112

InterPro domains:
  IPR026140 Small ribosoma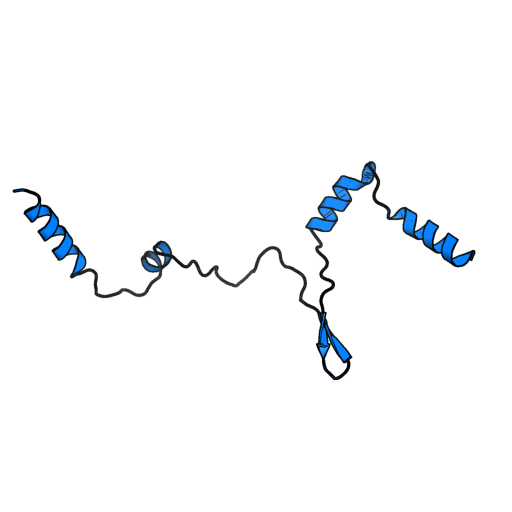l subunit protein mS26 [PF14943] (4-44)
  IPR026140 Small ribosomal subunit protein mS26 [PTHR21035] (5-50)

Organism: Teladorsagia circumcincta (NCBI:txid45464)

pLDDT: mean 75.82, std 17.27, range [49.41, 97.06]

Radius of gyration: 30.56 Å; Cα contacts (8 Å, |Δi|>4): 25; chains: 1; bounding box: 45×83×54 Å

Foldseek 3Di:
DVVVVVVVVVCVVVDDDPVCPVVVVVVCVVFPDDPDWDADPVGDTGDDDGDDPDDPPDPPPDDDPVCCVPPNDDDPCPVPVVVVVVVVVVVVPD